Protein AF-A0A949HQ48-F1 (afdb_monomer_lite)

Secondary structure (DSSP, 8-state):
-HHHHHHHHHHHHHHHHHHHHHHHHHHHHHHHTTS------------------PPP-----------PPPS----------------------EEEEEEPPTT--HHHHHHHTT--HHHHHHHHT-SSS---TT-EEEEEE-

Foldseek 3Di:
DVVVVVVVVVVVVVVVVVVVVVVVVVVVCVVVVVDDDDDDDDDDDDDDDDDDDDDDDDDDDDDDDDDDDDDDDPDPPVDDDDPDDPPPPPDPWDKDKDAAAPPDWLCNVCVVLVHDSVQQCVQVVNPDRDDDGRDITTDTRD

Radius of gyration: 29.62 Å; chains: 1; bounding box: 42×65×76 Å

Structure (mmCIF, N/CA/C/O backbone):
data_AF-A0A949HQ48-F1
#
_entry.id   AF-A0A949HQ48-F1
#
loop_
_atom_site.group_PDB
_atom_site.id
_atom_site.type_symbol
_atom_site.label_atom_id
_atom_site.label_alt_id
_atom_site.label_comp_id
_atom_site.label_asym_id
_atom_site.label_entity_id
_atom_site.label_seq_id
_atom_site.pdbx_PDB_ins_code
_atom_site.Cartn_x
_atom_site.Cartn_y
_atom_site.Cartn_z
_atom_site.occupancy
_atom_site.B_iso_or_equiv
_atom_site.auth_seq_id
_atom_site.auth_comp_id
_atom_site.auth_asym_id
_atom_site.auth_atom_id
_atom_site.pdbx_PDB_model_num
ATOM 1 N N . MET A 1 1 ? 1.003 -20.271 8.098 1.00 54.56 1 MET A N 1
ATOM 2 C CA . MET A 1 1 ? -0.438 -19.959 8.290 1.00 54.56 1 MET A CA 1
ATOM 3 C C . MET A 1 1 ? -0.744 -19.451 9.709 1.00 54.56 1 MET A C 1
ATOM 5 O O . MET A 1 1 ? -1.537 -18.530 9.850 1.00 54.56 1 MET A O 1
ATOM 9 N N . GLU A 1 2 ? -0.114 -19.988 10.760 1.00 63.59 2 GLU A N 1
ATOM 10 C CA . GLU A 1 2 ? -0.407 -19.638 12.166 1.00 63.59 2 GLU A CA 1
ATOM 11 C C . GLU A 1 2 ? 0.212 -18.307 12.654 1.00 63.59 2 GLU A C 1
ATOM 13 O O . GLU A 1 2 ? -0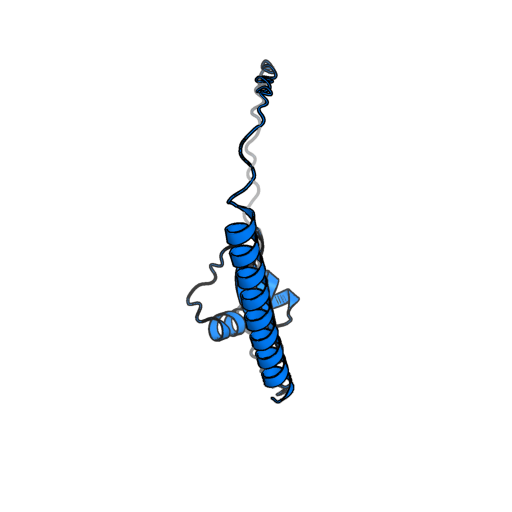.375 -17.593 13.469 1.00 63.59 2 GLU A O 1
ATOM 18 N N . SER A 1 3 ? 1.364 -17.918 12.102 1.00 58.84 3 SER A N 1
ATOM 19 C CA . SER A 1 3 ? 2.051 -16.645 12.383 1.00 58.84 3 SER A CA 1
ATOM 20 C C . SER A 1 3 ? 1.235 -15.413 11.968 1.00 58.84 3 SER A C 1
ATOM 22 O O . SER A 1 3 ? 1.183 -14.418 12.693 1.00 58.84 3 SER A O 1
ATOM 24 N N . GLU A 1 4 ? 0.536 -15.502 10.837 1.00 73.75 4 GLU A N 1
ATOM 25 C CA . GLU A 1 4 ? -0.320 -14.443 10.290 1.00 73.75 4 GLU A CA 1
ATOM 26 C C . GLU A 1 4 ? -1.559 -14.188 11.155 1.00 73.75 4 GLU A C 1
ATOM 28 O O . GLU A 1 4 ? -1.940 -13.037 11.387 1.00 73.75 4 GLU A O 1
ATOM 33 N N . ARG A 1 5 ? -2.162 -15.249 11.709 1.00 79.50 5 ARG A N 1
ATOM 34 C CA . ARG A 1 5 ? -3.286 -15.121 12.650 1.00 79.50 5 ARG A CA 1
ATOM 35 C C . ARG A 1 5 ? -2.843 -14.423 13.933 1.00 79.50 5 ARG A C 1
ATOM 37 O O . ARG A 1 5 ? -3.458 -13.434 14.320 1.00 79.50 5 ARG A O 1
ATOM 44 N N . ARG A 1 6 ? -1.701 -14.823 14.505 1.00 81.88 6 ARG A N 1
ATOM 45 C CA . ARG A 1 6 ? -1.122 -14.174 15.697 1.00 81.88 6 ARG A CA 1
ATOM 46 C C . ARG A 1 6 ? -0.751 -12.711 15.447 1.00 81.88 6 ARG A C 1
ATOM 48 O O . ARG A 1 6 ? -0.869 -11.888 16.352 1.00 81.88 6 ARG A O 1
ATOM 55 N N . ARG A 1 7 ? -0.306 -12.347 14.239 1.00 82.31 7 ARG A N 1
ATOM 56 C CA . ARG A 1 7 ? -0.001 -10.950 13.881 1.00 82.31 7 ARG A CA 1
ATOM 57 C C . ARG A 1 7 ? -1.268 -10.103 13.766 1.00 82.31 7 ARG A C 1
ATOM 59 O O . ARG A 1 7 ? -1.294 -8.999 14.299 1.00 82.31 7 ARG A O 1
ATOM 66 N N . ARG A 1 8 ? -2.332 -10.634 13.156 1.00 84.44 8 ARG A N 1
ATOM 67 C CA . ARG A 1 8 ? -3.646 -9.970 13.084 1.00 84.44 8 ARG A CA 1
ATOM 68 C C . ARG A 1 8 ? -4.311 -9.857 14.450 1.00 84.44 8 ARG A C 1
ATOM 70 O O . ARG A 1 8 ? -4.921 -8.836 14.736 1.00 84.44 8 ARG A O 1
ATOM 77 N N . GLU A 1 9 ? -4.169 -10.863 15.303 1.00 89.75 9 GLU A N 1
ATOM 78 C CA . GLU A 1 9 ? -4.660 -10.808 16.681 1.00 89.75 9 GLU A CA 1
ATOM 79 C C . GLU A 1 9 ? -3.894 -9.796 17.519 1.00 89.75 9 GLU A C 1
ATOM 81 O O . GLU A 1 9 ? -4.515 -9.022 18.238 1.00 89.75 9 GLU A O 1
ATOM 86 N N . ARG A 1 10 ? -2.563 -9.744 17.395 1.00 91.56 10 ARG A N 1
ATOM 87 C CA . ARG A 1 10 ? -1.766 -8.692 18.033 1.00 91.56 10 ARG A CA 1
ATOM 88 C C . ARG A 1 10 ? -2.166 -7.315 17.519 1.00 91.56 10 ARG A C 1
ATOM 90 O O . ARG A 1 10 ? -2.421 -6.442 18.330 1.00 91.56 10 ARG A O 1
ATOM 97 N N . PHE A 1 11 ? -2.313 -7.139 16.207 1.00 92.12 11 PHE A N 1
ATOM 98 C CA . PHE A 1 11 ? -2.762 -5.876 15.618 1.00 92.12 11 PHE A CA 1
ATOM 99 C C . PHE A 1 11 ? -4.144 -5.454 16.133 1.00 92.12 11 PHE A 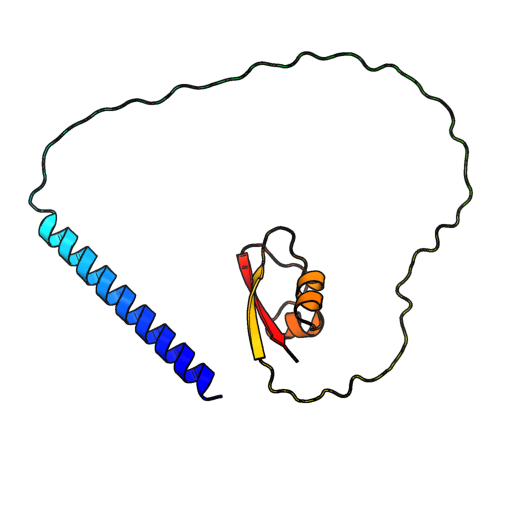C 1
ATOM 101 O O . PHE A 1 11 ? -4.303 -4.329 16.587 1.00 92.12 11 PHE A O 1
ATOM 108 N N . LYS A 1 12 ? -5.123 -6.368 16.161 1.00 90.75 12 LYS A N 1
ATOM 109 C CA . LYS A 1 12 ? -6.449 -6.107 16.741 1.00 90.75 12 LYS A CA 1
ATOM 110 C C . LYS A 1 12 ? -6.352 -5.735 18.219 1.00 90.75 12 LYS A C 1
ATOM 112 O O . LYS A 1 12 ? -6.953 -4.750 18.622 1.00 90.75 12 LYS A O 1
ATOM 117 N N . LYS A 1 13 ? -5.567 -6.473 19.010 1.00 94.19 13 LYS A N 1
ATOM 118 C CA . LYS A 1 13 ? -5.327 -6.159 20.428 1.00 94.19 13 LYS A CA 1
ATOM 119 C C . LYS A 1 13 ? -4.715 -4.767 20.591 1.00 94.19 13 LYS A C 1
ATOM 121 O O . LYS A 1 13 ? -5.204 -4.006 21.412 1.00 94.19 13 LYS A O 1
ATOM 126 N N . TYR A 1 14 ? -3.723 -4.402 19.777 1.00 95.75 14 TYR A N 1
ATOM 127 C CA . TYR A 1 14 ? -3.131 -3.063 19.795 1.00 95.75 14 TYR A CA 1
ATOM 128 C C . TYR A 1 14 ? -4.141 -1.972 19.431 1.00 95.75 14 TYR A C 1
ATOM 130 O O . TYR A 1 14 ? -4.183 -0.967 20.128 1.00 95.75 14 TYR A O 1
ATOM 138 N N . VAL A 1 15 ? -4.986 -2.181 18.415 1.00 96.38 15 VAL A N 1
ATOM 139 C CA . VAL A 1 15 ? -6.043 -1.228 18.028 1.00 96.38 15 VAL A CA 1
ATOM 140 C C . VAL A 1 15 ? -7.083 -1.062 19.142 1.00 96.38 15 VAL A C 1
ATOM 142 O O . VAL A 1 15 ? -7.453 0.058 19.477 1.00 96.38 15 VAL A O 1
ATOM 145 N N . PHE A 1 16 ? -7.527 -2.155 19.768 1.00 96.88 16 PHE A N 1
ATOM 146 C CA . PHE A 1 16 ? -8.455 -2.081 20.901 1.00 96.88 16 PHE A CA 1
ATOM 147 C C . PHE A 1 16 ? -7.839 -1.362 22.105 1.00 96.88 16 PHE A C 1
ATOM 149 O O . PHE A 1 16 ? -8.487 -0.501 22.694 1.00 96.88 16 PHE A O 1
ATOM 156 N N . VAL A 1 17 ? -6.583 -1.668 22.444 1.00 97.12 17 VAL A N 1
ATOM 157 C CA . VAL A 1 17 ? -5.866 -1.005 23.543 1.00 97.12 17 VAL A CA 1
ATOM 158 C C . VAL A 1 17 ? -5.650 0.476 23.236 1.00 97.12 17 VAL A C 1
ATOM 160 O O . VAL A 1 17 ? -5.889 1.306 24.108 1.00 97.12 17 VAL A O 1
ATOM 163 N N . SER A 1 18 ? -5.266 0.838 22.008 1.00 96.50 18 SER A N 1
ATOM 164 C CA . SER A 1 18 ? -5.077 2.243 21.634 1.00 96.50 18 SER A CA 1
ATOM 165 C C . SER A 1 18 ? -6.384 3.029 21.694 1.00 96.50 18 SER A C 1
ATOM 167 O O . SER A 1 18 ? -6.388 4.148 22.197 1.00 96.50 18 SER A O 1
ATOM 169 N N . ILE A 1 19 ? -7.495 2.443 21.230 1.00 97.19 19 ILE A N 1
ATOM 170 C CA . ILE A 1 19 ? -8.822 3.066 21.325 1.00 97.19 19 ILE A CA 1
ATOM 171 C C . ILE A 1 19 ? -9.217 3.233 22.795 1.00 97.19 19 ILE A C 1
ATOM 173 O O . ILE A 1 19 ? -9.639 4.317 23.180 1.00 97.19 19 ILE A O 1
ATOM 177 N N . ALA A 1 20 ? -9.033 2.209 23.632 1.00 97.12 20 ALA A N 1
ATOM 178 C CA . ALA A 1 20 ? -9.349 2.291 25.056 1.00 97.12 20 ALA A CA 1
ATOM 179 C C . ALA A 1 20 ? -8.538 3.387 25.769 1.00 97.12 20 ALA A C 1
ATOM 181 O O . ALA A 1 20 ? -9.109 4.180 26.512 1.00 97.12 20 ALA A O 1
ATOM 182 N N . VAL A 1 21 ? -7.232 3.487 25.501 1.00 97.44 21 VAL A N 1
ATOM 183 C CA . VAL A 1 21 ? -6.375 4.551 26.054 1.00 97.44 21 VAL A CA 1
ATOM 184 C C . VAL A 1 21 ? -6.814 5.928 25.557 1.00 97.44 21 VAL A C 1
ATOM 186 O O . VAL A 1 21 ? -6.919 6.852 26.358 1.00 97.44 21 VAL A O 1
ATOM 189 N N . ALA A 1 22 ? -7.116 6.073 24.264 1.00 96.56 22 ALA A N 1
ATOM 190 C CA . ALA A 1 22 ? -7.595 7.334 23.704 1.00 96.56 22 ALA A CA 1
ATOM 191 C C . ALA A 1 22 ? -8.934 7.767 24.322 1.00 96.56 22 ALA A C 1
ATOM 193 O O . ALA A 1 22 ? -9.093 8.933 24.671 1.00 96.56 22 ALA A O 1
ATOM 194 N N . VAL A 1 23 ? -9.871 6.833 24.519 1.00 96.94 23 VAL A N 1
ATOM 195 C CA . VAL A 1 23 ? -11.152 7.098 25.189 1.00 96.94 23 VAL A CA 1
ATOM 196 C C . VAL A 1 23 ? -10.929 7.478 26.651 1.00 96.94 23 VAL A C 1
ATOM 198 O O . VAL A 1 23 ? -11.516 8.453 27.105 1.00 96.94 23 VAL A O 1
ATOM 201 N N . LEU A 1 24 ? -10.052 6.780 27.379 1.00 96.19 24 LEU A N 1
ATOM 202 C CA . LEU A 1 24 ? -9.721 7.127 28.765 1.00 96.19 24 LEU A CA 1
ATOM 203 C C . LEU A 1 24 ? -9.086 8.519 28.879 1.00 96.19 24 LEU A C 1
ATOM 205 O O . LEU A 1 24 ? -9.453 9.277 29.774 1.00 96.19 24 LEU A O 1
ATOM 209 N N . LEU A 1 25 ? -8.185 8.886 27.963 1.00 94.69 25 LEU A N 1
ATOM 210 C CA . LEU A 1 25 ? -7.607 10.231 27.908 1.00 94.69 25 LEU A CA 1
ATOM 211 C C . LEU A 1 25 ? -8.660 11.288 27.578 1.00 94.69 25 LEU A C 1
ATOM 213 O O . LEU A 1 25 ? -8.702 12.327 28.228 1.00 94.69 25 LEU A O 1
ATOM 217 N N . LEU A 1 26 ? -9.533 11.024 26.606 1.00 93.50 26 LEU A N 1
ATOM 218 C CA . LEU A 1 26 ? -10.571 11.966 26.193 1.00 93.50 26 LEU A CA 1
ATOM 219 C C . LEU A 1 26 ? -11.617 12.173 27.297 1.00 93.50 26 LEU A C 1
ATOM 221 O O . LEU A 1 26 ? -11.973 13.308 27.596 1.00 93.50 26 LEU A O 1
ATOM 225 N N . VAL A 1 27 ? -12.046 11.101 27.965 1.00 93.81 27 VAL A N 1
ATOM 226 C CA . VAL A 1 27 ? -12.920 11.174 29.145 1.00 93.81 27 VAL A CA 1
ATOM 227 C C . VAL A 1 27 ? -12.216 11.905 30.293 1.00 93.81 27 VAL A C 1
ATOM 229 O O . VAL A 1 27 ? -12.825 12.758 30.931 1.00 93.81 27 VAL A O 1
ATOM 232 N N . GLY A 1 28 ? -10.924 11.650 30.519 1.00 91.12 28 GLY A N 1
ATOM 233 C CA . GLY A 1 28 ? -10.122 12.375 31.506 1.00 91.12 28 GLY A CA 1
ATOM 234 C C . GLY A 1 28 ? -10.050 13.882 31.233 1.00 91.12 28 GLY A C 1
ATOM 235 O O . GLY A 1 28 ? -10.265 14.674 32.148 1.00 91.12 28 GLY A O 1
ATOM 236 N N . LEU A 1 29 ? -9.834 14.285 29.977 1.00 90.06 29 LEU A N 1
ATOM 237 C CA . LEU A 1 29 ? -9.828 15.692 29.560 1.00 90.06 29 LEU A CA 1
ATOM 238 C C . LEU A 1 29 ? -11.204 16.350 29.713 1.00 90.06 29 LEU A C 1
ATOM 240 O O . LEU A 1 29 ? -11.279 17.500 30.137 1.00 90.06 29 LEU A O 1
ATOM 244 N N . LEU A 1 30 ? -12.290 15.626 29.432 1.00 88.38 30 LEU A N 1
ATOM 245 C CA . LEU A 1 30 ? -13.651 16.130 29.646 1.00 88.38 30 LEU A CA 1
ATOM 246 C C . LEU A 1 30 ? -13.952 16.352 31.134 1.00 88.38 30 LEU A C 1
ATOM 248 O O . LEU A 1 30 ? -14.610 17.328 31.483 1.00 88.38 30 LEU A O 1
ATOM 252 N N . ILE A 1 31 ? -13.433 15.493 32.015 1.00 84.88 31 ILE A N 1
ATOM 253 C CA . ILE A 1 31 ? -13.596 15.636 33.470 1.00 84.88 31 ILE A CA 1
ATOM 254 C C . ILE A 1 31 ? -12.697 16.758 34.022 1.00 84.88 31 ILE A C 1
ATOM 256 O O . ILE A 1 31 ? -13.109 17.499 34.914 1.00 84.88 31 ILE A O 1
ATOM 260 N N . GLN A 1 32 ? -11.486 16.930 33.484 1.00 73.50 32 GLN A N 1
ATOM 261 C CA . GLN A 1 32 ? -10.565 18.009 33.873 1.00 73.50 32 GLN A CA 1
ATOM 262 C C . GLN A 1 32 ? -10.953 19.380 33.280 1.00 73.50 32 GLN A C 1
ATOM 264 O O . GLN A 1 32 ? -10.537 20.417 33.797 1.00 73.50 32 GLN A O 1
ATOM 269 N N . GLY A 1 33 ? -11.789 19.402 32.238 1.00 63.00 33 GLY A N 1
ATOM 270 C CA . GLY A 1 33 ? -12.195 20.598 31.494 1.00 63.00 33 GLY A CA 1
ATOM 271 C C . GLY A 1 33 ? -13.128 21.570 32.224 1.00 63.00 33 GLY A C 1
ATOM 272 O O . GLY A 1 33 ? -13.322 22.680 31.742 1.00 63.00 33 GLY A O 1
ATOM 273 N N . CYS A 1 34 ? -13.664 21.229 33.400 1.00 61.12 34 CYS A N 1
ATOM 274 C CA . CYS A 1 34 ? -14.521 22.145 34.170 1.00 61.12 34 CYS A CA 1
ATOM 275 C C . CYS A 1 34 ? -13.752 23.136 35.068 1.00 61.12 34 CYS A C 1
ATOM 277 O O . CYS A 1 34 ? -14.374 23.834 35.870 1.00 61.12 34 CYS A O 1
ATOM 279 N N . LYS A 1 35 ? -12.412 23.208 34.999 1.00 59.41 35 LYS A N 1
ATOM 280 C CA . LYS A 1 35 ? -11.632 24.066 35.910 1.00 59.41 35 LYS A CA 1
ATOM 281 C C . LYS A 1 35 ? -10.316 24.575 35.320 1.00 59.41 35 LYS A C 1
ATOM 283 O O . LYS A 1 35 ? -9.259 24.356 35.898 1.00 59.41 35 LYS A O 1
ATOM 288 N N . SER A 1 36 ? -10.362 25.272 34.186 1.00 49.47 36 SER A N 1
ATOM 289 C CA . SER A 1 36 ? -9.213 26.080 33.752 1.00 49.47 36 SER A CA 1
ATOM 290 C C . SER A 1 36 ? -9.639 27.244 32.863 1.00 49.47 36 SER A C 1
ATOM 292 O O . SER A 1 36 ? -9.265 27.335 31.697 1.00 49.47 36 SER A O 1
ATOM 294 N N . GLU A 1 37 ? -10.427 28.155 33.429 1.00 59.22 37 GLU A N 1
ATOM 295 C CA . GLU A 1 37 ? -10.574 29.492 32.870 1.00 59.22 37 GLU A CA 1
ATOM 296 C C . GLU A 1 37 ? -9.503 30.392 33.503 1.00 59.22 37 GLU A C 1
ATOM 298 O O . GLU A 1 37 ? -9.488 30.564 34.724 1.00 59.22 37 GLU A O 1
ATOM 303 N N . ARG A 1 38 ? -8.632 30.944 32.636 1.00 48.50 38 ARG A N 1
ATOM 304 C CA . ARG A 1 38 ? -7.855 32.203 32.751 1.00 48.50 38 ARG A CA 1
ATOM 305 C C . ARG A 1 38 ? -6.324 32.079 32.670 1.00 48.50 38 ARG A C 1
ATOM 307 O O . ARG A 1 38 ? -5.666 31.774 33.655 1.00 48.50 38 ARG A O 1
ATOM 314 N N . ALA A 1 39 ? -5.791 32.443 31.497 1.00 42.56 39 ALA A N 1
ATOM 315 C CA . ALA A 1 39 ? -4.686 33.397 31.248 1.00 42.56 39 ALA A CA 1
ATOM 316 C C . ALA A 1 39 ? -4.190 33.186 29.796 1.00 42.56 39 ALA A C 1
ATOM 318 O O . ALA A 1 39 ? -3.691 32.121 29.466 1.00 42.56 39 ALA A O 1
ATOM 319 N N . ALA A 1 40 ? -4.524 34.040 28.826 1.00 46.22 40 ALA A N 1
ATOM 320 C CA . ALA A 1 40 ? -3.898 35.339 28.544 1.00 46.22 40 ALA A CA 1
ATOM 321 C C . ALA A 1 40 ? -2.403 35.247 28.168 1.00 46.22 40 ALA A C 1
ATOM 323 O O . ALA A 1 40 ? -1.565 35.140 29.053 1.00 46.22 40 ALA A O 1
ATOM 324 N N . ALA A 1 41 ? -2.115 35.337 26.861 1.00 42.94 41 ALA A N 1
ATOM 325 C CA . ALA A 1 41 ? -0.947 35.956 26.197 1.00 42.94 41 ALA A CA 1
ATOM 326 C C . ALA A 1 41 ? -0.889 35.373 24.765 1.00 42.94 41 ALA A C 1
ATOM 328 O O . ALA A 1 41 ? -0.771 34.168 24.600 1.00 42.94 41 ALA A O 1
ATOM 329 N N . GLY A 1 42 ? -1.078 36.110 23.669 1.00 49.34 42 GLY A N 1
ATOM 330 C CA . GLY A 1 42 ? -0.495 37.417 23.393 1.00 49.34 42 GLY A CA 1
ATOM 331 C C . GLY A 1 42 ? 0.964 37.226 22.979 1.00 49.34 42 GLY A C 1
ATOM 332 O O . GLY A 1 42 ? 1.845 37.334 23.822 1.00 49.34 42 GLY A O 1
ATOM 333 N N . GLY A 1 43 ? 1.219 36.916 21.705 1.00 50.12 43 GLY A N 1
ATOM 334 C CA . GLY A 1 43 ? 2.578 36.815 21.168 1.00 50.12 43 GLY A CA 1
ATOM 335 C C . GLY A 1 43 ? 2.606 36.725 19.636 1.00 50.12 43 GLY A C 1
ATOM 336 O O . GLY A 1 43 ? 1.676 36.165 19.062 1.00 50.12 43 GLY A O 1
ATOM 337 N N . PRO A 1 44 ? 3.606 37.331 18.970 1.00 49.47 44 PRO A N 1
ATOM 338 C CA . PRO A 1 44 ? 3.426 38.016 17.693 1.00 49.47 44 PRO A CA 1
ATOM 339 C C . PRO A 1 44 ? 3.764 37.175 16.457 1.00 49.47 44 PRO A C 1
ATOM 341 O O . PRO A 1 44 ? 4.531 36.219 16.495 1.00 49.47 44 PRO A O 1
ATOM 344 N N . ILE A 1 45 ? 3.210 37.628 15.337 1.00 54.19 45 ILE A N 1
ATOM 345 C CA . ILE A 1 45 ? 3.525 37.252 13.957 1.00 54.19 45 ILE A CA 1
ATOM 346 C C . ILE A 1 45 ? 4.943 37.753 13.603 1.00 54.19 45 ILE A C 1
ATOM 348 O O . ILE A 1 45 ? 5.156 38.965 13.656 1.00 54.19 45 ILE A O 1
ATOM 352 N N . PRO A 1 46 ? 5.903 36.905 13.189 1.00 50.06 46 PRO A N 1
ATOM 353 C CA . PRO A 1 46 ? 7.036 37.347 12.373 1.00 50.06 46 PRO A CA 1
ATOM 354 C C . PRO A 1 46 ? 6.613 37.262 10.896 1.00 50.06 46 PRO A C 1
ATOM 356 O O . PRO A 1 46 ? 6.348 36.187 10.368 1.00 50.06 46 PRO A O 1
ATOM 359 N N . SER A 1 47 ? 6.235 38.386 10.286 1.00 52.34 47 SER A N 1
ATOM 360 C CA . SER A 1 47 ? 7.093 39.302 9.519 1.00 52.34 47 SER A CA 1
ATOM 361 C C . SER A 1 47 ? 7.877 38.612 8.405 1.00 52.34 47 SER A C 1
ATOM 363 O O . SER A 1 47 ? 8.851 37.900 8.633 1.00 52.34 47 SER A O 1
ATOM 365 N N . ALA A 1 48 ? 7.420 38.899 7.190 1.00 52.56 48 ALA A N 1
ATOM 366 C CA . ALA A 1 48 ? 8.011 38.551 5.916 1.00 52.56 48 ALA A CA 1
ATOM 367 C C . ALA A 1 48 ? 9.524 38.815 5.862 1.00 52.56 48 ALA A C 1
ATOM 369 O O . ALA A 1 48 ? 9.983 39.922 6.136 1.00 52.56 48 ALA A O 1
ATOM 370 N N . ALA A 1 49 ? 10.271 37.811 5.409 1.00 41.88 49 ALA A N 1
ATOM 371 C CA . ALA A 1 49 ? 11.600 37.981 4.844 1.00 41.88 49 ALA A CA 1
ATOM 372 C C . ALA A 1 49 ? 11.498 37.730 3.336 1.00 41.88 49 ALA A C 1
ATOM 374 O O . ALA A 1 49 ? 11.661 36.612 2.849 1.00 41.88 49 ALA A O 1
ATOM 375 N N . ALA A 1 50 ? 11.162 38.794 2.609 1.00 41.72 50 ALA A N 1
ATOM 376 C CA . ALA A 1 50 ? 11.438 38.900 1.189 1.00 41.72 50 ALA A CA 1
ATOM 377 C C . ALA A 1 50 ? 12.955 39.058 1.022 1.00 41.72 50 ALA A C 1
ATOM 379 O O . ALA A 1 50 ? 13.535 40.004 1.553 1.00 41.72 50 ALA A O 1
ATOM 380 N N . VAL A 1 51 ? 13.592 38.138 0.298 1.00 44.25 51 VAL A N 1
ATOM 381 C CA . VAL A 1 51 ? 14.960 38.323 -0.191 1.00 44.25 51 VAL A CA 1
ATOM 382 C C . VAL A 1 51 ? 14.917 38.580 -1.687 1.00 44.25 51 VAL A C 1
ATOM 384 O O . VAL A 1 51 ? 14.469 37.759 -2.483 1.00 44.25 51 VAL A O 1
ATOM 387 N N . SER A 1 52 ? 15.358 39.795 -1.983 1.00 38.44 52 SER A N 1
ATOM 388 C CA . SER A 1 52 ? 15.708 40.424 -3.242 1.00 38.44 52 SER A CA 1
ATOM 389 C C . SER A 1 52 ? 16.166 39.494 -4.364 1.00 38.44 52 SER A C 1
ATOM 391 O O . SER A 1 52 ? 17.170 38.796 -4.260 1.00 38.44 52 SER A O 1
ATOM 393 N N . THR A 1 53 ? 15.449 39.604 -5.480 1.00 44.03 53 THR A N 1
ATOM 394 C CA . THR A 1 53 ? 15.973 40.033 -6.784 1.00 44.03 53 THR A CA 1
ATOM 395 C C . THR A 1 53 ? 17.477 39.853 -6.999 1.00 44.03 53 THR A C 1
ATOM 397 O O . THR A 1 53 ? 18.281 40.661 -6.532 1.00 44.03 53 THR A O 1
ATOM 400 N N . LEU A 1 54 ? 17.834 38.870 -7.827 1.00 49.56 54 LEU A N 1
ATOM 401 C CA . LEU A 1 54 ? 19.090 38.873 -8.570 1.00 49.56 54 LEU A CA 1
ATOM 402 C C . LEU A 1 54 ? 18.830 39.480 -9.965 1.00 49.56 54 LEU A C 1
ATOM 404 O O . LEU A 1 54 ? 17.928 39.002 -10.659 1.00 49.56 54 LEU A O 1
ATOM 408 N N . PRO A 1 55 ? 19.559 40.529 -10.383 1.00 54.00 55 PRO A N 1
ATOM 409 C CA . PRO A 1 55 ? 19.476 41.071 -11.733 1.00 54.00 55 PRO A CA 1
ATOM 410 C C . PRO A 1 55 ? 20.233 40.204 -12.750 1.00 54.00 55 PRO A C 1
ATOM 412 O O . PRO A 1 55 ? 21.212 39.530 -12.436 1.00 54.00 55 PRO A O 1
ATOM 415 N N . ALA A 1 56 ? 19.736 40.263 -13.983 1.00 50.44 56 ALA A N 1
ATOM 416 C CA . ALA A 1 56 ? 20.223 39.596 -15.179 1.00 50.44 56 ALA A CA 1
ATOM 417 C C . ALA A 1 56 ? 21.672 39.955 -15.563 1.00 50.44 56 ALA A C 1
ATOM 419 O O . ALA A 1 56 ? 22.109 41.093 -15.396 1.00 50.44 56 ALA A O 1
ATOM 420 N N . MET A 1 57 ? 22.361 39.007 -16.205 1.00 46.84 57 MET A N 1
ATOM 421 C CA . MET A 1 57 ? 23.460 39.288 -17.134 1.00 46.84 57 MET A CA 1
ATOM 422 C C . MET A 1 57 ? 23.224 38.539 -18.457 1.00 46.84 57 MET A C 1
ATOM 424 O O . MET A 1 57 ? 22.531 37.519 -18.460 1.00 46.84 57 MET A O 1
ATOM 428 N N . PRO A 1 58 ? 23.730 39.083 -19.576 1.00 58.59 58 PRO A N 1
ATOM 429 C CA . PRO A 1 58 ? 23.192 38.859 -20.903 1.00 58.59 58 PRO A CA 1
ATOM 430 C C . PRO A 1 58 ? 23.732 37.603 -21.581 1.00 58.59 58 PRO A C 1
ATOM 432 O O . PRO A 1 58 ? 24.866 37.175 -21.379 1.00 58.59 58 PRO A O 1
ATOM 435 N N . GLU A 1 59 ? 22.864 37.097 -22.442 1.00 53.56 59 GLU A N 1
ATOM 436 C CA . GLU A 1 59 ? 23.084 36.184 -23.552 1.00 53.56 59 GLU A CA 1
ATOM 437 C C . GLU A 1 59 ? 24.239 36.663 -24.460 1.00 53.56 59 GLU A C 1
ATOM 439 O O . GLU A 1 59 ? 24.146 37.748 -25.041 1.00 53.56 59 GLU A O 1
ATOM 444 N N . PRO A 1 60 ? 25.318 35.882 -24.650 1.00 55.09 60 PRO A N 1
ATOM 445 C CA . PRO A 1 60 ? 26.111 35.972 -25.858 1.00 55.09 60 PRO A CA 1
ATOM 446 C C . PRO A 1 60 ? 25.599 34.929 -26.850 1.00 55.09 60 PRO A C 1
ATOM 448 O O . PRO A 1 60 ? 25.731 33.720 -26.657 1.00 55.09 60 PRO A O 1
ATOM 451 N N . ALA A 1 61 ? 25.020 35.432 -27.936 1.00 53.78 61 ALA A N 1
ATOM 452 C CA . ALA A 1 61 ? 24.821 34.687 -29.162 1.00 53.78 61 ALA A CA 1
ATOM 453 C C . ALA A 1 61 ? 26.124 33.981 -29.571 1.00 53.78 61 ALA A C 1
ATOM 455 O O . ALA A 1 61 ? 27.174 34.610 -29.703 1.00 53.78 61 ALA A O 1
ATOM 456 N N . SER A 1 62 ? 26.054 32.674 -29.797 1.00 53.56 62 SER A N 1
ATOM 457 C 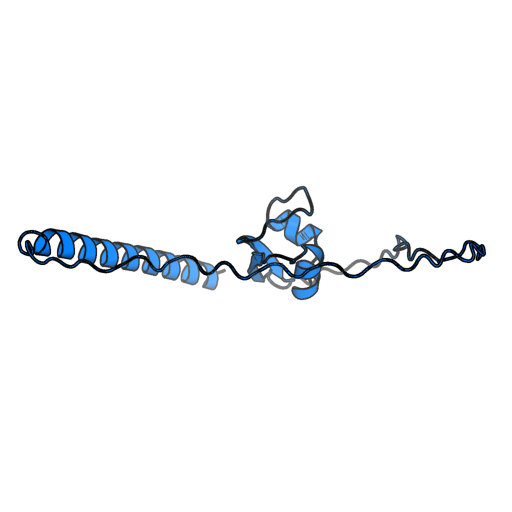CA . SER A 1 62 ? 27.052 31.918 -30.556 1.00 53.56 62 SER A CA 1
ATOM 458 C C . SER A 1 62 ? 26.332 30.744 -31.211 1.00 53.56 62 SER A C 1
ATOM 460 O O . SER A 1 62 ? 26.222 29.651 -30.662 1.00 53.56 62 SER A O 1
ATOM 462 N N . GLN A 1 63 ? 25.736 31.049 -32.360 1.00 52.88 63 GLN A N 1
ATOM 463 C CA . GLN A 1 63 ? 25.208 30.087 -33.313 1.00 52.88 63 GLN A CA 1
ATOM 464 C C . GLN A 1 63 ? 26.389 29.628 -34.160 1.00 52.88 63 GLN A C 1
ATOM 466 O O . GLN A 1 63 ? 26.928 30.445 -34.892 1.00 52.88 63 GLN A O 1
ATOM 471 N N . ASP A 1 64 ? 26.764 28.355 -34.082 1.00 45.75 64 ASP A N 1
ATOM 472 C CA . ASP A 1 64 ? 27.577 27.731 -35.119 1.00 45.75 64 ASP A CA 1
ATOM 473 C C . ASP A 1 64 ? 27.303 26.226 -35.204 1.00 45.75 64 ASP A C 1
ATOM 475 O O . ASP A 1 64 ? 27.310 25.494 -34.216 1.00 45.75 64 ASP A O 1
ATOM 479 N N . ALA A 1 65 ? 27.093 25.806 -36.450 1.00 43.06 65 ALA A N 1
ATOM 480 C CA . ALA A 1 65 ? 27.306 24.468 -36.987 1.00 43.06 65 ALA A CA 1
ATOM 481 C C . ALA A 1 65 ? 26.363 23.326 -36.552 1.00 43.06 65 ALA A C 1
ATOM 483 O O . ALA A 1 65 ? 26.712 22.389 -35.836 1.00 43.06 65 ALA A O 1
ATOM 484 N N . ILE A 1 66 ? 25.209 23.298 -37.220 1.00 52.47 66 ILE A N 1
ATOM 485 C CA . ILE A 1 66 ? 24.664 22.073 -37.821 1.00 52.47 66 ILE A CA 1
ATOM 486 C C . ILE A 1 66 ? 25.763 21.333 -38.608 1.00 52.47 66 ILE A C 1
ATOM 488 O O . ILE A 1 66 ? 26.164 21.746 -39.691 1.00 52.47 66 ILE A O 1
ATOM 492 N N . THR A 1 67 ? 26.245 20.214 -38.074 1.00 37.09 67 THR A N 1
ATOM 493 C CA . THR A 1 67 ? 26.933 19.172 -38.844 1.00 37.09 67 THR A CA 1
ATOM 494 C C . THR A 1 67 ? 26.247 17.852 -38.542 1.00 37.09 67 THR A C 1
ATOM 496 O O . THR A 1 67 ? 26.263 17.346 -37.422 1.00 37.09 67 THR A O 1
ATOM 499 N N . ALA A 1 68 ? 25.576 17.343 -39.571 1.00 51.25 68 ALA A N 1
ATOM 500 C CA . ALA A 1 68 ? 24.891 16.070 -39.594 1.00 51.25 68 ALA A CA 1
ATOM 501 C C . ALA A 1 68 ? 25.870 14.920 -39.305 1.00 51.25 68 ALA A C 1
ATOM 503 O O . ALA A 1 68 ? 26.790 14.671 -40.082 1.00 51.25 68 ALA A O 1
ATOM 504 N N . ALA A 1 69 ? 25.634 14.200 -38.209 1.00 55.31 69 ALA A N 1
ATOM 505 C CA . ALA A 1 69 ? 26.202 12.880 -37.969 1.00 55.31 69 ALA A CA 1
ATOM 506 C C . ALA A 1 69 ? 25.134 11.814 -38.291 1.00 55.31 69 ALA A C 1
ATOM 508 O O . ALA A 1 69 ? 23.957 12.015 -37.977 1.00 55.31 69 ALA A O 1
ATOM 509 N N . PRO A 1 70 ? 25.503 10.707 -38.954 1.00 52.31 70 PRO A N 1
ATOM 510 C CA . PRO A 1 70 ? 24.554 9.753 -39.503 1.00 52.31 70 PRO A CA 1
ATOM 511 C C . PRO A 1 70 ? 23.841 8.943 -38.415 1.00 52.31 70 PRO A C 1
ATOM 513 O O . PRO A 1 70 ? 24.381 8.625 -37.358 1.00 52.31 70 PRO A O 1
ATOM 516 N N . ILE A 1 71 ? 22.606 8.582 -38.745 1.00 57.66 71 ILE A N 1
ATOM 517 C CA . ILE A 1 71 ? 21.739 7.616 -38.076 1.00 57.66 71 ILE A CA 1
ATOM 518 C C . ILE A 1 71 ? 22.525 6.332 -37.766 1.00 57.66 71 ILE A C 1
ATOM 520 O O . ILE A 1 71 ? 22.922 5.639 -38.697 1.00 57.66 71 ILE A O 1
ATOM 524 N N . ALA A 1 72 ? 22.705 6.003 -36.483 1.00 49.59 72 ALA A N 1
ATOM 525 C CA . ALA A 1 72 ? 22.779 4.634 -35.949 1.00 49.59 72 ALA A CA 1
ATOM 526 C C . ALA A 1 72 ? 23.081 4.667 -34.440 1.00 49.59 72 ALA A C 1
ATOM 528 O O . ALA A 1 72 ? 24.207 4.436 -34.007 1.00 49.59 72 ALA A O 1
ATOM 529 N N . MET A 1 73 ? 22.066 4.910 -33.612 1.00 41.16 73 MET A N 1
ATOM 530 C CA . MET A 1 73 ? 22.101 4.372 -32.251 1.00 41.16 73 MET A CA 1
ATOM 531 C C . MET A 1 73 ? 21.282 3.083 -32.277 1.00 41.16 73 MET A C 1
ATOM 533 O O . MET A 1 73 ? 20.100 3.148 -32.630 1.00 41.16 73 MET A O 1
ATOM 537 N N . PRO A 1 74 ? 21.850 1.907 -31.953 1.00 52.88 74 PRO A N 1
ATOM 538 C CA . PRO A 1 74 ? 21.031 0.730 -31.747 1.00 52.88 74 PRO A CA 1
ATOM 539 C C . PRO A 1 74 ? 20.151 1.025 -30.537 1.00 52.88 74 PRO A C 1
ATOM 541 O O . PRO A 1 74 ? 20.627 1.112 -29.408 1.00 52.88 74 PRO A O 1
ATOM 544 N N . SER A 1 75 ? 18.860 1.225 -30.783 1.00 47.50 75 SER A N 1
ATOM 545 C CA . SER A 1 75 ? 17.856 1.098 -29.739 1.00 47.50 75 SER A CA 1
ATOM 546 C C . SER A 1 75 ? 18.082 -0.283 -29.117 1.00 47.50 75 SER A C 1
ATOM 548 O O . SER A 1 75 ? 17.998 -1.267 -29.860 1.00 47.50 75 SER A O 1
ATOM 550 N N . PRO A 1 76 ? 18.410 -0.426 -27.818 1.00 53.19 76 PRO A N 1
ATOM 551 C CA . PRO A 1 76 ? 18.273 -1.717 -27.178 1.00 53.19 76 PRO A CA 1
ATOM 552 C C . PRO A 1 76 ? 16.769 -1.955 -27.070 1.00 53.19 76 PRO A C 1
ATOM 554 O O . PRO A 1 76 ? 16.144 -1.707 -26.042 1.00 53.19 76 PRO A O 1
ATOM 557 N N . GLN A 1 77 ? 16.170 -2.395 -28.176 1.00 47.69 77 GLN A N 1
ATOM 558 C CA . GLN A 1 77 ? 14.946 -3.160 -28.130 1.00 47.69 77 GLN A CA 1
ATOM 559 C C . GLN A 1 77 ? 15.231 -4.288 -27.137 1.00 47.69 77 GLN A C 1
ATOM 561 O O . GLN A 1 77 ? 16.187 -5.042 -27.346 1.00 47.69 77 GLN A O 1
ATOM 566 N N . PRO A 1 78 ? 14.476 -4.430 -26.037 1.00 54.22 78 PRO A N 1
ATOM 567 C CA . PRO A 1 78 ? 14.427 -5.711 -25.371 1.00 54.22 78 PRO A CA 1
ATOM 568 C C . PRO A 1 78 ? 13.782 -6.666 -26.375 1.00 54.22 78 PRO A C 1
ATOM 570 O O . PRO A 1 78 ? 12.562 -6.735 -26.510 1.00 54.22 78 PRO A O 1
ATOM 573 N N . THR A 1 79 ? 14.639 -7.339 -27.141 1.00 43.31 79 THR A N 1
ATOM 574 C CA . THR A 1 79 ? 14.310 -8.489 -27.965 1.00 43.31 79 THR A CA 1
ATOM 575 C C . THR A 1 79 ? 13.473 -9.430 -27.116 1.00 43.31 79 THR A C 1
ATOM 577 O O . THR A 1 79 ? 13.944 -10.021 -26.144 1.00 43.31 79 THR A O 1
ATOM 580 N N . VAL A 1 80 ? 12.198 -9.535 -27.471 1.00 66.75 80 VAL A N 1
ATOM 581 C CA . VAL A 1 80 ? 11.345 -10.634 -27.046 1.00 66.75 80 VAL A CA 1
ATOM 582 C C . VAL A 1 80 ? 12.005 -11.952 -27.456 1.00 66.75 80 VAL A C 1
ATOM 584 O O . VAL A 1 80 ? 12.482 -12.083 -28.580 1.00 66.75 80 VAL A O 1
ATOM 587 N N . SER A 1 81 ? 11.942 -12.939 -26.558 1.00 56.84 81 SER A N 1
ATOM 588 C CA . SER A 1 81 ? 12.270 -14.364 -26.756 1.00 56.84 81 SER A CA 1
ATOM 589 C C . SER A 1 81 ? 13.630 -14.837 -26.237 1.00 56.84 81 SER A C 1
ATOM 591 O O . SER A 1 81 ? 14.580 -15.044 -26.985 1.00 56.84 81 SER A O 1
ATOM 593 N N . LYS A 1 82 ? 13.626 -15.266 -24.971 1.00 45.59 82 LYS A N 1
ATOM 594 C CA . LYS A 1 82 ? 13.971 -16.666 -24.711 1.00 45.59 82 LYS A CA 1
ATOM 595 C C . LYS A 1 82 ? 13.000 -17.279 -23.703 1.00 45.59 82 LYS A C 1
ATOM 597 O O . LYS A 1 82 ? 12.924 -16.878 -22.546 1.00 45.59 82 LYS A O 1
ATOM 602 N N . LEU A 1 83 ? 12.212 -18.217 -24.217 1.00 49.16 83 LEU A N 1
ATOM 603 C CA . LEU A 1 83 ? 11.349 -19.142 -23.500 1.00 49.16 83 LEU A CA 1
ATOM 604 C C . LEU A 1 83 ? 12.231 -20.098 -22.687 1.00 49.16 83 LEU A C 1
ATOM 606 O O . LEU A 1 83 ? 12.516 -21.198 -23.139 1.00 49.16 83 LEU A O 1
ATOM 610 N N . ASP A 1 84 ? 12.658 -19.684 -21.499 1.00 44.81 84 ASP A N 1
ATOM 611 C CA . ASP A 1 84 ? 13.167 -20.604 -20.484 1.00 44.81 84 ASP A CA 1
ATOM 612 C C . ASP A 1 84 ? 12.242 -20.514 -19.266 1.00 44.81 84 ASP A C 1
ATOM 614 O O . ASP A 1 84 ? 12.176 -19.526 -18.536 1.00 44.81 84 ASP A O 1
ATOM 61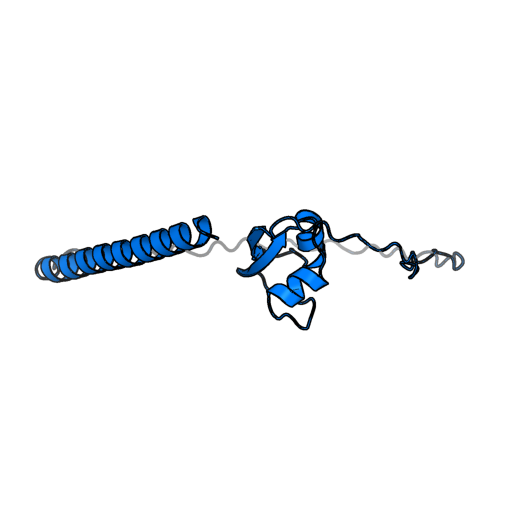8 N N . ARG A 1 85 ? 11.424 -21.558 -19.138 1.00 54.50 85 ARG A N 1
ATOM 619 C CA . ARG A 1 85 ? 10.420 -21.784 -18.096 1.00 54.50 85 ARG A CA 1
ATOM 620 C C . ARG A 1 85 ? 11.050 -21.607 -16.706 1.00 54.50 85 ARG A C 1
ATOM 622 O O . ARG A 1 85 ? 11.894 -22.429 -16.348 1.00 54.50 85 ARG A O 1
ATOM 629 N N . PRO A 1 86 ? 10.608 -20.653 -15.863 1.00 48.28 86 PRO A N 1
ATOM 630 C CA . PRO A 1 86 ? 10.945 -20.729 -14.457 1.00 48.28 86 PRO A CA 1
ATOM 631 C C . PRO A 1 86 ? 10.116 -21.873 -13.874 1.00 48.28 86 PRO A C 1
ATOM 633 O O . PRO A 1 86 ? 8.891 -21.792 -13.768 1.00 48.28 86 PRO A O 1
ATOM 636 N N . ALA A 1 87 ? 10.784 -22.972 -13.531 1.00 51.78 87 ALA A N 1
ATOM 637 C CA . ALA A 1 87 ? 10.242 -23.929 -12.585 1.00 51.78 87 ALA A CA 1
ATOM 638 C C . ALA A 1 87 ? 9.937 -23.144 -11.303 1.00 51.78 87 ALA A C 1
ATOM 640 O O . ALA A 1 87 ? 10.846 -22.742 -10.578 1.00 51.78 87 ALA A O 1
ATOM 641 N N . GLN A 1 88 ? 8.654 -22.848 -11.081 1.00 48.34 88 GLN A N 1
ATOM 642 C CA . GLN A 1 88 ? 8.163 -22.254 -9.847 1.00 48.34 88 GLN A CA 1
ATOM 643 C C . GLN A 1 88 ? 8.490 -23.216 -8.709 1.00 48.34 88 GLN A C 1
ATOM 645 O O . GLN A 1 88 ? 7.746 -24.157 -8.430 1.00 48.34 88 GLN A O 1
ATOM 650 N N . SER A 1 89 ? 9.627 -22.976 -8.057 1.00 51.59 89 SER A N 1
ATOM 651 C CA . SER A 1 89 ? 9.872 -23.534 -6.742 1.00 51.59 89 SER A CA 1
ATOM 652 C C . SER A 1 89 ? 8.855 -22.904 -5.808 1.00 51.59 89 SER A C 1
ATOM 654 O O . SER A 1 89 ? 8.804 -21.690 -5.611 1.00 51.59 89 SER A O 1
ATOM 656 N N . LYS A 1 90 ? 7.983 -23.763 -5.302 1.00 50.97 90 LYS A N 1
ATOM 657 C CA . LYS A 1 90 ? 6.852 -23.468 -4.436 1.00 50.97 90 LYS A CA 1
ATOM 658 C C . LYS A 1 90 ? 7.367 -23.134 -3.031 1.00 50.97 90 LYS A C 1
ATOM 660 O O . LYS A 1 90 ? 7.072 -23.850 -2.079 1.00 50.97 90 LYS A O 1
ATOM 665 N N . HIS A 1 91 ? 8.164 -22.078 -2.888 1.00 52.28 91 HIS A N 1
ATOM 666 C CA . HIS A 1 91 ? 8.463 -21.518 -1.576 1.00 52.28 91 HIS A CA 1
ATOM 667 C C . HIS A 1 91 ? 7.219 -20.772 -1.094 1.00 52.28 91 HIS A C 1
ATOM 669 O O . HIS A 1 91 ? 6.575 -20.043 -1.848 1.00 52.28 91 HIS A O 1
ATOM 675 N N . ALA A 1 92 ? 6.812 -21.032 0.147 1.00 53.06 92 ALA A N 1
ATOM 676 C CA . ALA A 1 92 ? 5.620 -20.439 0.734 1.00 53.06 92 ALA A CA 1
ATOM 677 C C . ALA A 1 92 ? 5.711 -18.906 0.659 1.00 53.06 92 ALA A C 1
ATOM 679 O O . ALA A 1 92 ? 6.531 -18.302 1.345 1.00 53.06 92 ALA A O 1
ATOM 680 N N . ALA A 1 93 ? 4.877 -18.312 -0.199 1.00 64.56 93 ALA A N 1
ATOM 681 C CA . ALA A 1 93 ? 4.959 -16.914 -0.595 1.00 64.56 93 ALA A CA 1
ATOM 682 C C . ALA A 1 93 ? 4.826 -15.972 0.609 1.00 64.56 93 ALA A C 1
ATOM 684 O O . ALA A 1 93 ? 3.725 -15.716 1.112 1.00 64.56 93 ALA A O 1
ATOM 685 N N . ALA A 1 94 ? 5.953 -15.447 1.083 1.00 75.00 94 ALA A N 1
ATOM 686 C CA . ALA A 1 94 ? 5.959 -14.389 2.076 1.00 75.00 94 ALA A CA 1
ATOM 687 C C . ALA A 1 94 ? 5.488 -13.108 1.381 1.00 75.00 94 ALA A C 1
ATOM 689 O O . ALA A 1 94 ? 6.109 -12.634 0.435 1.00 75.00 94 ALA A O 1
ATOM 690 N N . THR A 1 95 ? 4.350 -12.559 1.804 1.00 85.00 95 THR A N 1
ATOM 691 C CA . THR A 1 95 ? 3.848 -11.298 1.245 1.00 85.00 95 THR A CA 1
ATOM 692 C C . THR A 1 95 ? 4.336 -10.143 2.107 1.00 85.00 95 THR A C 1
ATOM 694 O O . THR A 1 95 ? 4.050 -10.098 3.305 1.00 85.00 95 THR A O 1
ATOM 697 N N . VAL A 1 96 ? 5.061 -9.201 1.508 1.00 88.50 96 VAL A N 1
ATOM 698 C CA . VAL A 1 96 ? 5.573 -8.004 2.187 1.00 88.50 96 VAL A CA 1
ATOM 699 C C . VAL A 1 96 ? 4.720 -6.804 1.788 1.00 88.50 96 VAL A C 1
ATOM 701 O O . VAL A 1 96 ? 4.430 -6.615 0.613 1.00 88.50 96 VAL A O 1
ATOM 704 N N . ALA A 1 97 ? 4.300 -5.997 2.762 1.00 90.62 97 ALA A N 1
ATOM 705 C CA . ALA A 1 97 ? 3.611 -4.738 2.499 1.00 90.62 97 ALA A CA 1
ATOM 706 C C . ALA A 1 97 ? 4.636 -3.600 2.416 1.00 90.62 97 ALA A C 1
ATOM 708 O O . ALA A 1 97 ? 5.405 -3.405 3.359 1.00 90.62 97 ALA A O 1
ATOM 709 N N . VAL A 1 98 ? 4.638 -2.858 1.311 1.00 88.94 98 VAL A N 1
ATOM 710 C CA . VAL A 1 98 ? 5.559 -1.741 1.061 1.00 88.94 98 VAL A CA 1
ATOM 711 C C . VAL A 1 98 ? 4.759 -0.491 0.727 1.00 88.94 98 VAL A C 1
ATOM 713 O O . VAL A 1 98 ? 3.875 -0.532 -0.123 1.00 88.94 98 VAL A O 1
ATOM 716 N N . ALA A 1 99 ? 5.066 0.617 1.399 1.00 91.00 99 ALA A N 1
ATOM 717 C CA . ALA A 1 99 ? 4.521 1.923 1.054 1.00 91.00 99 ALA A CA 1
ATOM 718 C C . ALA A 1 99 ? 5.363 2.544 -0.066 1.00 91.00 99 ALA A C 1
ATOM 720 O O . ALA A 1 99 ? 6.570 2.722 0.100 1.00 91.00 99 ALA A O 1
ATOM 721 N N . VAL A 1 100 ? 4.719 2.867 -1.183 1.00 91.06 100 VAL A N 1
ATOM 722 C CA . VAL A 1 100 ? 5.335 3.527 -2.338 1.00 91.06 100 VAL A CA 1
ATOM 723 C C . VAL A 1 100 ? 5.784 4.925 -1.929 1.00 91.06 100 VAL A C 1
ATOM 725 O O . VAL A 1 100 ? 5.002 5.687 -1.355 1.00 91.06 100 VAL A O 1
ATOM 728 N N . ARG A 1 101 ? 7.031 5.285 -2.220 1.00 89.56 101 ARG A N 1
ATOM 729 C CA . ARG A 1 101 ? 7.552 6.642 -2.014 1.00 89.56 101 ARG A CA 1
ATOM 730 C C . ARG A 1 101 ? 7.564 7.410 -3.330 1.00 89.56 101 ARG A C 1
ATOM 732 O O . ARG A 1 101 ? 7.520 6.828 -4.411 1.00 89.56 101 ARG A O 1
ATOM 739 N N . SER A 1 102 ? 7.621 8.736 -3.247 1.00 87.12 102 SER A N 1
ATOM 740 C CA . SER A 1 102 ? 7.775 9.572 -4.439 1.00 87.12 102 SER A CA 1
ATOM 741 C C . SER A 1 102 ? 9.057 9.199 -5.184 1.00 87.12 102 SER A C 1
ATOM 743 O O . SER A 1 102 ? 10.133 9.193 -4.590 1.00 87.12 102 SER A O 1
ATOM 745 N N . GLY A 1 103 ? 8.929 8.885 -6.474 1.00 84.88 103 GLY A N 1
ATOM 746 C CA . GLY A 1 103 ? 10.037 8.436 -7.323 1.00 84.88 103 GLY A CA 1
ATOM 747 C C . GLY A 1 103 ? 10.204 6.916 -7.414 1.00 84.88 103 GLY A C 1
ATOM 748 O O . GLY A 1 103 ? 10.969 6.452 -8.259 1.00 84.88 103 GLY A O 1
ATOM 749 N N . ASP A 1 104 ? 9.472 6.131 -6.619 1.00 87.56 104 ASP A N 1
ATOM 750 C CA . ASP A 1 104 ? 9.450 4.681 -6.793 1.00 87.56 104 ASP A CA 1
ATOM 751 C C . ASP A 1 104 ? 8.674 4.298 -8.057 1.00 87.56 104 ASP A C 1
ATOM 753 O O . ASP A 1 104 ? 7.626 4.859 -8.381 1.00 87.56 104 ASP A O 1
ATOM 757 N N . THR A 1 105 ? 9.175 3.282 -8.755 1.00 90.62 105 THR A N 1
ATOM 758 C CA . THR A 1 105 ? 8.496 2.676 -9.903 1.00 90.62 105 THR A CA 1
ATOM 759 C C . THR A 1 105 ? 8.126 1.237 -9.586 1.00 90.62 105 THR A C 1
ATOM 761 O O . THR A 1 105 ? 8.849 0.539 -8.871 1.00 90.62 105 THR A O 1
ATOM 764 N N . LEU A 1 106 ? 7.020 0.757 -10.157 1.00 90.00 106 LEU A N 1
ATOM 765 C CA . LEU A 1 106 ? 6.550 -0.612 -9.938 1.00 90.00 106 LEU A CA 1
ATOM 766 C C . LEU A 1 106 ? 7.614 -1.635 -10.387 1.00 90.00 106 LEU A C 1
ATOM 768 O O . LEU A 1 106 ? 7.877 -2.613 -9.690 1.00 90.00 106 LEU A O 1
ATOM 772 N N . SER A 1 107 ? 8.328 -1.338 -11.477 1.00 90.31 107 SER A N 1
ATOM 773 C CA . SER A 1 107 ? 9.482 -2.108 -11.958 1.00 90.31 107 SER A CA 1
ATOM 774 C C . SER A 1 107 ? 10.668 -2.103 -10.983 1.00 90.31 107 SER A C 1
ATOM 776 O O . SER A 1 107 ? 11.273 -3.150 -10.746 1.00 90.31 107 SER A O 1
ATOM 778 N N . GLY A 1 108 ? 11.002 -0.949 -10.394 1.00 91.56 108 GLY A N 1
ATOM 779 C CA . GLY A 1 108 ? 12.073 -0.834 -9.398 1.00 91.56 108 GLY A CA 1
ATOM 780 C C . GLY A 1 108 ? 11.768 -1.634 -8.132 1.00 91.56 108 GLY A C 1
ATOM 781 O O . GLY A 1 108 ? 12.608 -2.402 -7.660 1.00 91.56 108 GLY A O 1
ATOM 782 N N . ILE A 1 109 ? 10.528 -1.534 -7.649 1.00 90.00 109 ILE A N 1
ATOM 783 C CA . ILE A 1 109 ? 10.023 -2.305 -6.510 1.00 90.00 109 ILE A CA 1
ATOM 784 C C . ILE A 1 109 ? 10.060 -3.810 -6.819 1.00 90.00 109 ILE A C 1
ATOM 786 O O . ILE A 1 109 ? 10.572 -4.592 -6.017 1.00 90.00 109 ILE A O 1
ATOM 790 N N . ALA A 1 110 ? 9.578 -4.230 -7.992 1.00 90.25 110 ALA A N 1
ATOM 791 C CA . ALA A 1 110 ? 9.602 -5.634 -8.403 1.00 90.25 110 ALA A CA 1
ATOM 792 C C . ALA A 1 110 ? 11.021 -6.212 -8.362 1.00 90.25 110 ALA A C 1
ATOM 794 O O . ALA A 1 110 ? 11.256 -7.272 -7.777 1.00 90.25 110 ALA A O 1
ATOM 795 N N . ARG A 1 111 ? 11.986 -5.465 -8.905 1.00 89.44 111 ARG A N 1
ATOM 796 C CA . ARG A 1 111 ? 13.392 -5.869 -8.958 1.00 89.44 111 ARG A CA 1
ATOM 797 C C . ARG A 1 111 ? 14.027 -5.952 -7.571 1.00 89.44 111 ARG A C 1
ATOM 799 O O . ARG A 1 111 ? 14.719 -6.928 -7.287 1.00 89.44 111 ARG A O 1
ATOM 806 N N . LEU A 1 112 ? 13.757 -4.975 -6.705 1.00 89.12 112 LEU A N 1
ATOM 807 C CA . LEU A 1 112 ? 14.247 -4.963 -5.324 1.00 89.12 112 LEU A CA 1
ATOM 808 C C . LEU A 1 112 ? 13.766 -6.194 -4.546 1.00 89.12 112 LEU A C 1
ATOM 810 O O . LEU A 1 112 ? 14.527 -6.810 -3.804 1.00 89.12 112 LEU A O 1
ATOM 814 N N . HIS A 1 113 ? 12.510 -6.579 -4.761 1.00 88.25 113 HIS A N 1
ATOM 815 C CA . HIS A 1 113 ? 11.878 -7.691 -4.061 1.00 88.25 113 HIS A CA 1
ATOM 816 C C . HIS A 1 113 ? 11.973 -9.032 -4.797 1.00 88.25 113 HIS A C 1
ATOM 818 O O . HIS A 1 113 ? 11.323 -9.985 -4.367 1.00 88.25 113 HIS A O 1
ATOM 824 N N . ARG A 1 114 ? 12.783 -9.117 -5.865 1.00 87.69 114 ARG A N 1
ATOM 825 C CA . ARG A 1 114 ? 12.970 -10.318 -6.704 1.00 87.69 114 ARG A CA 1
ATOM 826 C C . ARG A 1 114 ? 11.651 -10.940 -7.172 1.00 87.69 114 ARG A C 1
ATOM 828 O O . ARG A 1 114 ? 11.507 -12.155 -7.224 1.00 87.69 114 ARG A O 1
ATOM 835 N N . THR A 1 115 ? 10.686 -10.096 -7.509 1.00 89.00 115 THR A N 1
ATOM 836 C CA . THR A 1 115 ? 9.380 -10.503 -8.026 1.00 89.00 115 THR A CA 1
ATOM 837 C C . THR A 1 115 ? 9.146 -9.877 -9.398 1.00 89.00 115 THR A C 1
ATOM 839 O O . THR A 1 115 ? 10.000 -9.166 -9.930 1.00 89.00 115 THR A O 1
ATOM 842 N N . THR A 1 116 ? 7.990 -10.139 -9.999 1.00 90.25 116 THR A N 1
ATOM 843 C CA . THR A 1 116 ? 7.620 -9.568 -11.297 1.00 90.25 116 THR A CA 1
ATOM 844 C C . THR A 1 116 ? 6.550 -8.496 -11.143 1.00 90.25 116 THR A C 1
ATOM 846 O O . THR A 1 116 ? 5.715 -8.547 -10.240 1.00 90.25 116 THR A O 1
ATOM 849 N N . VAL A 1 117 ? 6.542 -7.538 -12.073 1.00 89.75 117 VAL A N 1
ATOM 850 C CA . VAL A 1 117 ? 5.485 -6.519 -12.179 1.00 89.75 117 VAL A CA 1
ATOM 851 C C . VAL A 1 117 ? 4.109 -7.183 -12.237 1.00 89.75 117 VAL A C 1
ATOM 853 O O . VAL A 1 117 ? 3.220 -6.825 -11.472 1.00 89.75 117 VAL A O 1
ATOM 856 N N . ALA A 1 118 ? 3.959 -8.225 -13.058 1.00 88.75 118 ALA A N 1
ATOM 857 C CA . ALA A 1 118 ? 2.717 -8.984 -13.175 1.00 88.75 118 ALA A CA 1
ATOM 858 C C . ALA A 1 118 ? 2.266 -9.612 -11.844 1.00 88.75 118 ALA A C 1
ATOM 860 O O . ALA A 1 118 ? 1.085 -9.547 -11.508 1.00 88.75 118 ALA A O 1
ATOM 861 N N . ALA A 1 119 ? 3.190 -10.174 -11.057 1.00 88.94 119 ALA A N 1
ATOM 862 C CA . ALA A 1 119 ? 2.863 -10.754 -9.756 1.00 88.94 119 ALA A CA 1
ATOM 863 C C . ALA A 1 119 ? 2.424 -9.686 -8.741 1.00 88.94 119 ALA A C 1
ATOM 865 O O . ALA A 1 119 ? 1.459 -9.900 -8.006 1.00 88.94 119 ALA A O 1
ATOM 866 N N . ILE A 1 120 ? 3.079 -8.519 -8.7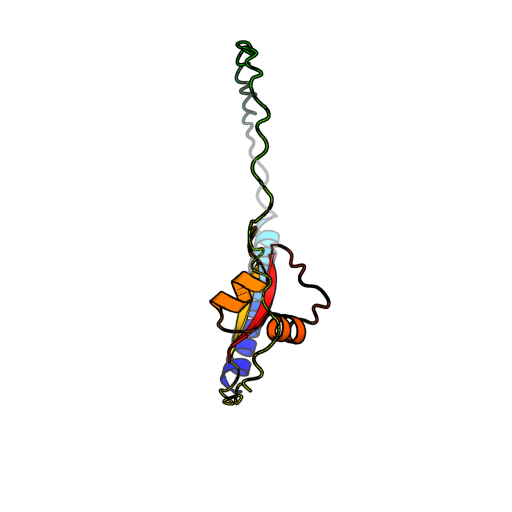30 1.00 90.50 120 ILE A N 1
ATOM 867 C CA . ILE A 1 120 ? 2.663 -7.380 -7.895 1.00 90.50 120 ILE A CA 1
ATOM 868 C C . ILE A 1 120 ? 1.273 -6.895 -8.310 1.00 90.50 120 ILE A C 1
ATOM 870 O O . ILE A 1 120 ? 0.416 -6.692 -7.450 1.00 90.50 120 ILE A O 1
ATOM 874 N N . LYS A 1 121 ? 1.022 -6.742 -9.611 1.00 91.50 121 LYS A N 1
ATOM 875 C CA . LYS A 1 121 ? -0.276 -6.306 -10.136 1.00 91.50 121 LYS A CA 1
ATOM 876 C C . LYS A 1 121 ? -1.391 -7.268 -9.757 1.00 91.50 121 LYS A C 1
ATOM 878 O O . LYS A 1 121 ? -2.387 -6.838 -9.184 1.00 91.50 121 LYS A O 1
ATOM 883 N N . ALA A 1 122 ? -1.181 -8.566 -9.968 1.00 90.19 122 ALA A N 1
ATOM 884 C CA . ALA A 1 122 ? -2.137 -9.603 -9.594 1.00 90.19 122 ALA A CA 1
ATOM 885 C C . ALA A 1 122 ? -2.424 -9.615 -8.081 1.00 90.19 122 ALA A C 1
ATOM 887 O O . ALA A 1 122 ? -3.573 -9.755 -7.670 1.00 90.19 122 ALA A O 1
ATOM 888 N N . ALA A 1 123 ? -1.403 -9.411 -7.242 1.00 89.19 123 ALA A N 1
ATOM 889 C CA . ALA A 1 123 ? -1.565 -9.374 -5.787 1.00 89.19 123 ALA A CA 1
ATOM 890 C C . ALA A 1 123 ? -2.307 -8.125 -5.269 1.00 89.19 123 ALA A C 1
ATOM 892 O O . ALA A 1 123 ? -2.846 -8.151 -4.157 1.00 89.19 123 ALA A O 1
ATOM 893 N N . ASN A 1 124 ? -2.326 -7.037 -6.047 1.00 91.62 124 ASN A N 1
ATOM 894 C CA . ASN A 1 124 ? -2.924 -5.753 -5.666 1.00 91.62 124 ASN A CA 1
ATOM 895 C C . ASN A 1 124 ? -4.148 -5.353 -6.497 1.00 91.62 124 ASN A C 1
ATOM 897 O O . ASN A 1 124 ? -4.750 -4.329 -6.189 1.00 91.62 124 ASN A O 1
ATOM 901 N N . GLY A 1 125 ? -4.525 -6.140 -7.509 1.00 91.06 125 GLY A N 1
ATOM 902 C CA . GLY A 1 125 ? -5.619 -5.809 -8.424 1.00 91.06 125 GLY A CA 1
ATOM 903 C C . GLY A 1 125 ? -5.333 -4.561 -9.259 1.00 91.06 125 GLY A C 1
ATOM 904 O O . GLY A 1 125 ? -6.224 -3.743 -9.449 1.00 91.06 125 GLY A O 1
ATOM 905 N N . LEU A 1 126 ? -4.082 -4.371 -9.688 1.00 89.38 126 LEU A N 1
ATOM 906 C CA . LEU A 1 126 ? -3.700 -3.236 -10.529 1.00 89.38 126 LEU A CA 1
ATOM 907 C C . LEU A 1 126 ? -3.800 -3.618 -12.007 1.00 89.38 126 LEU A C 1
ATOM 909 O O . LEU 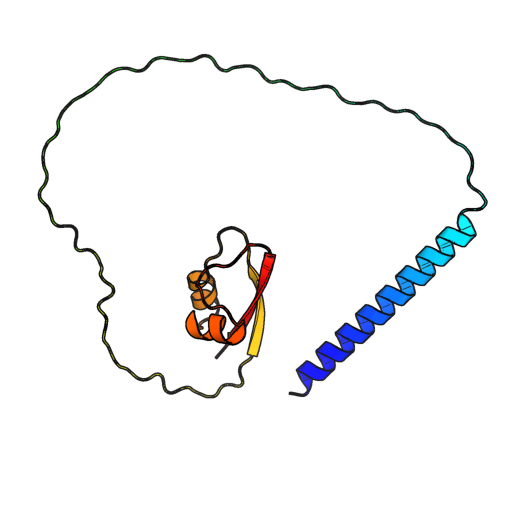A 1 126 ? -3.106 -4.531 -12.456 1.00 89.38 126 LEU A O 1
ATOM 913 N N . ASP A 1 127 ? -4.588 -2.873 -12.775 1.00 85.94 127 ASP A N 1
ATOM 914 C CA . ASP A 1 127 ? -4.680 -3.052 -14.230 1.00 85.94 127 ASP A CA 1
ATOM 915 C C . ASP A 1 127 ? -3.512 -2.385 -14.973 1.00 85.94 127 ASP A C 1
ATOM 917 O O . ASP A 1 127 ? -3.005 -2.902 -15.971 1.00 85.94 127 ASP A O 1
ATOM 921 N N . SER A 1 128 ? -3.004 -1.273 -14.437 1.00 85.31 128 SER A N 1
ATOM 922 C CA . SER A 1 128 ? -1.905 -0.500 -15.021 1.00 85.31 128 SER A CA 1
ATOM 923 C C . SER A 1 128 ? -0.658 -0.495 -14.133 1.00 85.31 128 SER A C 1
ATOM 925 O O . SER A 1 128 ? -0.682 -0.944 -12.988 1.00 85.31 128 SER A O 1
ATOM 927 N N . ASP A 1 129 ? 0.443 0.006 -14.683 1.00 86.44 129 ASP A N 1
ATOM 928 C CA . ASP A 1 129 ? 1.731 0.134 -13.996 1.00 86.44 129 ASP A CA 1
ATOM 929 C C . ASP A 1 129 ? 1.836 1.458 -13.207 1.00 86.44 129 ASP A C 1
ATOM 931 O O . ASP A 1 129 ? 2.864 1.751 -12.593 1.00 86.44 129 ASP A O 1
ATOM 935 N N . HIS A 1 130 ? 0.760 2.256 -13.203 1.00 86.88 130 HIS A N 1
ATOM 936 C CA . HIS A 1 130 ? 0.643 3.483 -12.421 1.00 86.88 130 HIS A CA 1
ATOM 937 C C . HIS A 1 130 ? 0.458 3.183 -10.931 1.00 86.88 130 HIS A C 1
ATOM 939 O O . HIS A 1 130 ? -0.485 2.504 -10.526 1.00 86.88 130 HIS A O 1
ATOM 945 N N . ILE A 1 131 ? 1.349 3.745 -10.117 1.00 89.12 131 ILE A N 1
ATOM 946 C CA . ILE A 1 131 ? 1.320 3.679 -8.654 1.00 89.12 131 ILE A CA 1
ATOM 947 C C . ILE A 1 131 ? 1.471 5.083 -8.083 1.00 89.12 131 ILE A C 1
ATOM 949 O O . ILE A 1 131 ? 2.144 5.932 -8.669 1.00 89.12 131 ILE A O 1
ATOM 953 N N . PHE A 1 132 ? 0.847 5.321 -6.934 1.00 88.75 132 PHE A N 1
ATOM 954 C CA . PHE A 1 132 ? 0.871 6.624 -6.274 1.00 88.75 132 PHE A CA 1
ATOM 955 C C . PHE A 1 132 ? 1.730 6.578 -5.016 1.00 88.75 132 PHE A C 1
ATOM 957 O O . PHE A 1 132 ? 1.701 5.601 -4.265 1.00 88.75 132 PHE A O 1
ATOM 964 N N . ALA A 1 133 ? 2.465 7.657 -4.751 1.00 88.44 133 ALA A N 1
ATOM 965 C CA . ALA A 1 133 ? 3.172 7.811 -3.487 1.00 88.44 133 ALA A CA 1
ATOM 966 C C . ALA A 1 133 ? 2.183 7.724 -2.308 1.00 88.44 133 ALA A C 1
ATOM 968 O O . ALA A 1 133 ? 1.086 8.277 -2.354 1.00 88.44 133 ALA A O 1
ATOM 969 N N . GLY A 1 134 ? 2.563 6.993 -1.261 1.00 85.38 134 GLY A N 1
ATOM 970 C CA . GLY A 1 134 ? 1.719 6.676 -0.107 1.00 85.38 134 GLY A CA 1
ATOM 971 C C . GLY A 1 134 ? 0.850 5.422 -0.273 1.00 85.38 134 GLY A C 1
ATOM 972 O O . GLY A 1 134 ? 0.297 4.935 0.713 1.00 85.38 134 GLY A O 1
ATOM 973 N N . GLN A 1 135 ? 0.752 4.846 -1.476 1.00 89.81 135 GLN A N 1
ATOM 974 C CA . GLN A 1 135 ? 0.016 3.601 -1.693 1.00 89.81 135 GLN A CA 1
ATOM 975 C C . GLN A 1 135 ? 0.738 2.422 -1.033 1.00 89.81 135 GLN A C 1
ATOM 977 O O . GLN A 1 135 ? 1.947 2.263 -1.171 1.00 89.81 135 GLN A O 1
ATOM 982 N N . THR A 1 136 ? 0.000 1.561 -0.329 1.00 91.44 136 THR A N 1
ATOM 983 C CA . THR A 1 136 ? 0.564 0.324 0.230 1.00 91.44 136 THR A CA 1
ATOM 984 C C . THR A 1 136 ? 0.370 -0.828 -0.750 1.00 91.44 136 THR A C 1
ATOM 986 O O . THR A 1 136 ? -0.761 -1.241 -1.003 1.00 91.44 136 THR A O 1
ATOM 989 N N . LEU A 1 137 ? 1.471 -1.368 -1.269 1.00 91.31 137 LEU A N 1
ATOM 990 C CA . LEU A 1 137 ? 1.503 -2.511 -2.177 1.00 91.31 137 LEU A CA 1
ATOM 991 C C . LEU A 1 137 ? 1.836 -3.802 -1.432 1.00 91.31 137 LEU A C 1
ATOM 993 O O . LEU A 1 137 ? 2.765 -3.864 -0.627 1.00 91.31 137 LEU A O 1
ATOM 997 N N . LYS A 1 138 ? 1.092 -4.860 -1.746 1.00 92.19 138 LYS A N 1
ATOM 998 C CA . LYS A 1 138 ? 1.354 -6.241 -1.341 1.00 92.19 138 LYS A CA 1
ATOM 999 C C . LYS A 1 138 ? 2.282 -6.890 -2.354 1.00 92.19 138 LYS A C 1
ATOM 1001 O O . LYS A 1 138 ? 1.901 -7.119 -3.497 1.00 92.19 138 LYS A O 1
ATOM 1006 N N . ILE A 1 139 ? 3.492 -7.204 -1.936 1.00 91.00 139 ILE A N 1
ATOM 1007 C CA . ILE A 1 139 ? 4.511 -7.777 -2.800 1.00 91.00 139 ILE A CA 1
ATOM 1008 C C . ILE A 1 139 ? 4.642 -9.265 -2.477 1.00 91.00 139 ILE A C 1
ATOM 1010 O O . ILE A 1 139 ? 5.074 -9.597 -1.368 1.00 91.00 139 ILE A O 1
ATOM 1014 N N . PRO A 1 140 ? 4.281 -10.169 -3.402 1.00 86.81 140 PRO A N 1
ATOM 1015 C CA . PRO A 1 140 ? 4.538 -11.589 -3.226 1.00 86.81 140 PRO A CA 1
ATOM 1016 C C . PRO A 1 140 ? 6.038 -11.852 -3.407 1.00 86.81 140 PRO A C 1
ATOM 1018 O O . PRO A 1 140 ? 6.587 -11.601 -4.483 1.00 86.81 140 PRO A O 1
ATOM 1021 N N . GLN A 1 141 ? 6.699 -12.343 -2.359 1.00 79.81 141 GLN A N 1
ATOM 1022 C CA . GLN A 1 141 ? 8.066 -12.852 -2.445 1.00 79.81 141 GLN A CA 1
ATOM 1023 C C . GLN A 1 141 ? 8.016 -14.357 -2.695 1.00 79.81 141 GLN A C 1
ATOM 1025 O O . GLN A 1 141 ? 7.336 -15.086 -1.970 1.00 79.81 141 GLN A O 1
ATOM 1030 N N . THR A 1 142 ? 8.698 -14.789 -3.748 1.00 63.91 142 THR A N 1
ATOM 1031 C CA . THR A 1 142 ? 8.826 -16.187 -4.185 1.00 63.91 142 THR A CA 1
ATOM 1032 C C . THR A 1 142 ? 10.234 -16.698 -3.959 1.00 63.91 142 THR A C 1
ATOM 1034 O O . THR A 1 142 ? 11.162 -15.870 -4.102 1.00 63.91 142 THR A O 1
#

Sequence (142 aa):
MESERRRRERFKKYVFVSIAVAVLLLVGLLIQGCKSERAAAGGPIPSAAAVSTLPAMPEPASQDAITAAPIAMPSPQPTVSKLDRPAQSKHAAATVAVAVRSGDTLSGIARLHRTTVAAIKAANGLDSDHIFAGQTLKIPQT

pLDDT: mean 71.99, std 19.86, range [37.09, 97.44]